Protein AF-A0A351A250-F1 (afdb_monomer_lite)

Structure (mmCIF, N/CA/C/O backbone):
data_AF-A0A351A250-F1
#
_entry.id   AF-A0A351A250-F1
#
loop_
_atom_site.group_PDB
_atom_site.id
_atom_site.type_symbol
_atom_site.label_atom_id
_atom_site.label_alt_id
_atom_site.label_comp_id
_atom_site.label_asym_id
_atom_site.label_entity_id
_atom_site.label_seq_id
_atom_site.pdbx_PDB_ins_code
_atom_site.Cartn_x
_atom_site.Cartn_y
_atom_site.Cartn_z
_atom_site.occupancy
_atom_site.B_iso_or_equiv
_atom_site.auth_seq_id
_atom_site.auth_comp_id
_atom_site.auth_asym_id
_atom_site.auth_atom_id
_atom_site.pdbx_PDB_model_num
ATOM 1 N N . MET A 1 1 ? -17.189 -8.716 3.080 1.00 86.19 1 MET A N 1
ATOM 2 C CA . MET A 1 1 ? -15.745 -8.607 3.403 1.00 86.19 1 MET A CA 1
ATOM 3 C C . MET A 1 1 ? -15.390 -7.135 3.607 1.00 86.19 1 MET A C 1
ATOM 5 O O . MET A 1 1 ? -15.999 -6.296 2.953 1.00 86.19 1 MET A O 1
ATOM 9 N N . THR A 1 2 ? -14.465 -6.806 4.513 1.00 97.00 2 THR A N 1
ATOM 10 C CA . THR A 1 2 ? -13.970 -5.431 4.743 1.00 97.00 2 THR A CA 1
ATOM 11 C C . THR A 1 2 ? -12.472 -5.346 4.463 1.00 97.00 2 THR A C 1
ATOM 13 O O . THR A 1 2 ? -11.786 -6.361 4.388 1.00 97.00 2 THR A O 1
ATOM 16 N N . CYS A 1 3 ? -11.946 -4.130 4.306 1.00 98.12 3 CYS A N 1
ATOM 17 C CA . CYS A 1 3 ? -10.542 -3.928 3.947 1.00 98.12 3 CYS A CA 1
ATOM 18 C C . CYS A 1 3 ? -9.577 -4.373 5.049 1.00 98.12 3 CYS A C 1
ATOM 20 O O . CYS A 1 3 ? -8.463 -4.809 4.744 1.00 98.12 3 CYS A O 1
ATOM 22 N N . GLY A 1 4 ? -9.949 -4.180 6.317 1.00 98.00 4 GLY A N 1
ATOM 23 C CA . GLY A 1 4 ? -9.190 -4.639 7.483 1.00 98.00 4 GLY A CA 1
ATOM 24 C C . GLY A 1 4 ? -7.796 -4.022 7.669 1.00 98.00 4 GLY A C 1
ATOM 25 O O . GLY A 1 4 ? -7.129 -4.328 8.649 1.00 98.00 4 GLY A O 1
ATOM 26 N N . ALA A 1 5 ? -7.324 -3.156 6.764 1.00 98.00 5 ALA A N 1
ATOM 27 C CA . ALA A 1 5 ? -6.035 -2.480 6.904 1.00 98.00 5 ALA A CA 1
ATOM 28 C C . ALA A 1 5 ? -6.048 -1.547 8.122 1.00 98.00 5 ALA A C 1
ATOM 30 O O . ALA A 1 5 ? -7.062 -0.906 8.398 1.00 98.00 5 ALA A O 1
ATOM 31 N N . ARG A 1 6 ? -4.927 -1.452 8.843 1.00 98.12 6 ARG A N 1
ATOM 32 C CA . ARG A 1 6 ? -4.797 -0.535 9.980 1.00 98.12 6 ARG A CA 1
ATOM 33 C C . ARG A 1 6 ? -4.872 0.909 9.486 1.00 98.12 6 ARG A C 1
ATOM 35 O O . ARG A 1 6 ? -4.076 1.326 8.650 1.00 98.12 6 ARG A O 1
ATOM 42 N N . THR A 1 7 ? -5.823 1.664 10.017 1.00 97.75 7 THR A N 1
ATOM 43 C CA . THR A 1 7 ? -5.976 3.094 9.733 1.00 97.75 7 THR A CA 1
ATOM 44 C C . THR A 1 7 ? -4.981 3.928 10.545 1.00 97.75 7 THR A C 1
ATOM 46 O O . THR A 1 7 ? -4.335 3.430 11.470 1.00 97.75 7 THR A O 1
ATOM 49 N N . ARG A 1 8 ? -4.899 5.234 10.256 1.00 96.81 8 ARG A N 1
ATOM 50 C CA . ARG A 1 8 ? -4.113 6.188 11.064 1.00 96.81 8 ARG A CA 1
ATOM 51 C C . ARG A 1 8 ? -4.558 6.232 12.531 1.00 96.81 8 ARG A C 1
ATOM 53 O O . ARG A 1 8 ? -3.725 6.434 13.400 1.00 96.81 8 ARG A O 1
ATOM 60 N N . ALA A 1 9 ? -5.837 5.964 12.804 1.00 97.12 9 ALA A N 1
ATOM 61 C CA . ALA A 1 9 ? -6.390 5.875 14.156 1.00 97.12 9 ALA A CA 1
ATOM 62 C C . ALA A 1 9 ? -6.080 4.538 14.863 1.00 97.12 9 ALA A C 1
ATOM 64 O O . ALA A 1 9 ? -6.596 4.272 15.941 1.00 97.12 9 ALA A O 1
ATOM 65 N N . GLY A 1 10 ? -5.298 3.648 14.244 1.00 97.81 10 GLY A N 1
ATOM 66 C CA . GLY A 1 10 ? -4.954 2.341 14.808 1.00 97.81 10 GLY A CA 1
ATOM 67 C C . GLY A 1 10 ? -6.043 1.274 14.684 1.00 97.81 10 GLY A C 1
ATOM 68 O O . GLY A 1 10 ? -5.761 0.104 14.918 1.00 97.81 10 GLY A O 1
ATOM 69 N N . THR A 1 11 ? -7.251 1.634 14.255 1.00 97.88 11 THR A N 1
ATOM 70 C CA . THR A 1 11 ? -8.372 0.698 14.099 1.00 97.88 11 THR A CA 1
ATOM 71 C C . THR A 1 11 ? -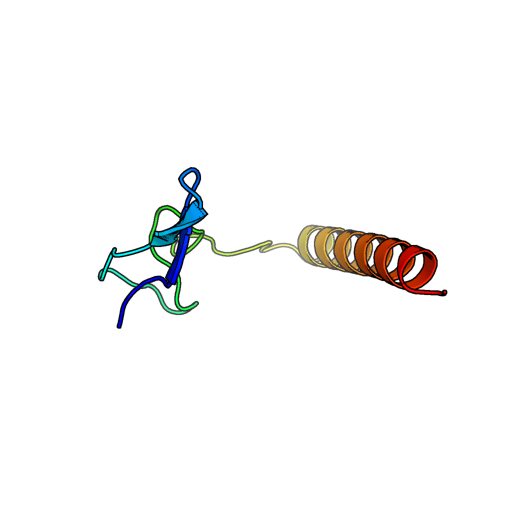8.411 0.061 12.702 1.00 97.88 11 THR A C 1
ATOM 73 O O . THR A 1 11 ? -7.884 0.650 11.749 1.00 97.88 11 THR A O 1
ATOM 76 N N . PRO A 1 12 ? -9.036 -1.121 12.533 1.00 98.44 12 PRO A N 1
ATOM 77 C CA . PRO A 1 12 ? -9.206 -1.749 11.223 1.00 98.44 12 PRO A CA 1
ATOM 78 C C . PRO A 1 12 ? -10.120 -0.949 10.284 1.00 98.44 12 PRO A C 1
ATOM 80 O O . PRO A 1 12 ? -11.162 -0.426 10.682 1.00 98.44 12 PRO A O 1
ATOM 83 N N . CYS A 1 13 ? -9.759 -0.893 9.003 1.00 98.50 13 CYS A N 1
ATOM 84 C CA . CYS A 1 13 ? -10.541 -0.220 7.974 1.00 98.50 13 CYS A CA 1
ATOM 85 C C . CYS A 1 13 ? -11.875 -0.938 7.719 1.00 98.50 13 CYS A C 1
ATOM 87 O O . CYS A 1 13 ? -11.901 -2.121 7.373 1.00 98.50 13 CYS A O 1
ATOM 89 N N . LYS A 1 14 ? -12.976 -0.183 7.818 1.00 98.00 14 LYS A N 1
ATOM 90 C CA . LYS A 1 14 ? -14.357 -0.679 7.693 1.00 98.00 14 LYS A CA 1
ATOM 91 C C . LYS A 1 14 ? -14.936 -0.612 6.270 1.00 98.00 14 LYS A C 1
ATOM 93 O O . LYS A 1 14 ? -16.051 -1.066 6.058 1.00 98.00 14 LYS A O 1
ATOM 98 N N . LEU A 1 15 ? -14.204 -0.054 5.297 1.00 98.00 15 LEU A N 1
ATOM 99 C CA . LEU A 1 15 ? -14.653 0.020 3.898 1.00 98.00 15 LEU A CA 1
ATOM 100 C C . LEU A 1 15 ? -14.929 -1.381 3.337 1.00 98.00 15 LEU A C 1
ATOM 102 O O . LEU A 1 15 ? -14.109 -2.285 3.509 1.00 98.00 15 LEU A O 1
ATOM 106 N N . THR A 1 16 ? -16.057 -1.520 2.642 1.00 98.06 16 THR A N 1
ATOM 107 C CA . THR A 1 16 ? -16.553 -2.772 2.041 1.00 98.06 16 THR A CA 1
ATOM 108 C C . THR A 1 16 ? -16.342 -2.846 0.530 1.00 98.06 16 THR A C 1
ATOM 110 O O . THR A 1 16 ? -16.437 -3.925 -0.044 1.00 98.06 16 THR A O 1
ATOM 113 N N . VAL A 1 17 ? -16.014 -1.724 -0.122 1.00 97.81 17 VAL A N 1
ATOM 114 C CA . VAL A 1 17 ? -15.605 -1.701 -1.534 1.00 97.81 17 VAL A CA 1
ATOM 115 C C . VAL A 1 17 ? -14.152 -2.166 -1.625 1.00 97.81 17 VAL A C 1
ATOM 117 O O . VAL A 1 17 ? -13.223 -1.398 -1.339 1.00 97.81 17 VAL A O 1
ATOM 120 N N . ILE A 1 18 ? -13.976 -3.441 -1.971 1.00 97.50 18 ILE A N 1
ATOM 121 C CA . ILE A 1 18 ? -12.697 -4.156 -2.003 1.00 97.50 18 ILE A CA 1
ATOM 122 C C . ILE A 1 18 ? -12.345 -4.545 -3.437 1.00 97.50 18 ILE A C 1
ATOM 124 O O . ILE A 1 18 ? -13.212 -4.959 -4.199 1.00 97.50 18 ILE A O 1
ATOM 128 N N . TYR A 1 19 ? -11.067 -4.411 -3.786 1.00 96.44 19 TYR A N 1
ATOM 129 C CA . TYR A 1 19 ? -10.523 -4.774 -5.095 1.00 96.44 19 TYR A CA 1
ATOM 130 C C . TYR A 1 19 ? -9.829 -6.143 -5.034 1.00 96.44 19 TYR A C 1
ATOM 132 O O . TYR A 1 19 ? -9.673 -6.713 -3.956 1.00 96.44 19 TYR A O 1
ATOM 140 N N . GLY A 1 20 ? -9.380 -6.674 -6.177 1.00 94.88 20 GLY A N 1
ATOM 141 C CA . GLY A 1 20 ? -8.854 -8.046 -6.292 1.00 94.88 20 GLY A CA 1
ATOM 142 C C . GLY A 1 20 ? -7.694 -8.405 -5.349 1.00 94.88 20 GLY A C 1
ATOM 143 O O . GLY A 1 20 ? -7.485 -9.575 -5.059 1.00 94.88 20 GLY A O 1
ATOM 144 N N . ASN A 1 21 ? -6.974 -7.415 -4.810 1.00 93.75 21 ASN A N 1
ATOM 145 C CA . ASN A 1 21 ? -5.910 -7.615 -3.818 1.00 93.75 21 ASN A CA 1
ATOM 146 C C . ASN A 1 21 ? -6.393 -7.604 -2.349 1.00 93.75 21 ASN A C 1
ATOM 148 O O . ASN A 1 21 ? -5.575 -7.560 -1.428 1.00 93.75 21 ASN A O 1
ATOM 152 N N . GLY A 1 22 ? -7.707 -7.578 -2.108 1.00 95.94 22 GLY A N 1
ATOM 153 C CA . GLY A 1 22 ? -8.295 -7.585 -0.766 1.00 95.94 22 GLY A CA 1
ATOM 154 C C . GLY A 1 22 ? -8.272 -6.233 -0.042 1.00 95.94 22 GLY A C 1
ATOM 155 O O 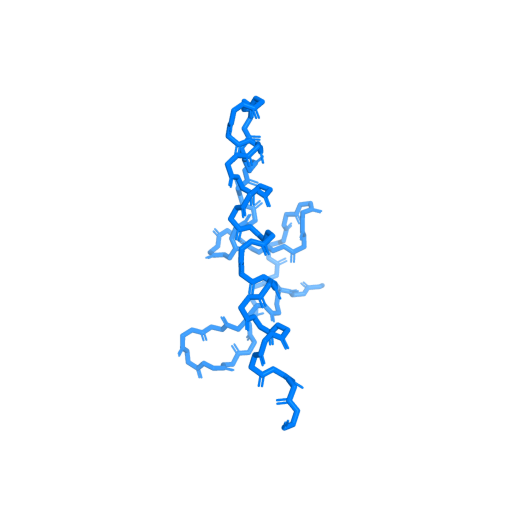. GLY A 1 22 ? -8.662 -6.151 1.125 1.00 95.94 22 GLY A O 1
ATOM 156 N N . ARG A 1 23 ? -7.837 -5.145 -0.694 1.00 97.81 23 ARG A N 1
A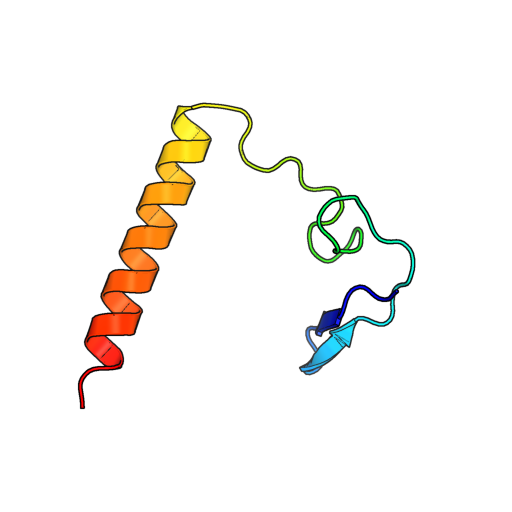TOM 157 C CA . ARG A 1 23 ? -7.782 -3.799 -0.099 1.00 97.81 23 ARG A CA 1
ATOM 158 C C . ARG A 1 23 ? -8.758 -2.828 -0.758 1.00 97.81 23 ARG A C 1
ATOM 160 O O . ARG A 1 23 ? -9.177 -3.010 -1.896 1.00 97.81 23 ARG A O 1
ATOM 167 N N . CYS A 1 24 ? -9.135 -1.777 -0.028 1.00 97.94 24 CYS A N 1
ATOM 168 C CA . CYS A 1 24 ? -9.963 -0.690 -0.557 1.00 97.94 24 CYS A CA 1
ATOM 169 C C . CYS A 1 24 ? -9.111 0.367 -1.272 1.00 97.94 24 CYS A C 1
ATOM 171 O O . CYS A 1 24 ? -7.885 0.383 -1.143 1.00 97.94 24 CYS A O 1
ATOM 173 N N . LYS A 1 25 ? -9.763 1.320 -1.952 1.00 97.56 25 LYS A N 1
ATOM 174 C CA . LYS A 1 25 ? -9.091 2.409 -2.689 1.00 97.56 25 LYS A CA 1
ATOM 175 C C . LYS A 1 25 ? -8.061 3.194 -1.862 1.00 97.56 25 LYS A C 1
ATOM 177 O O . LYS A 1 25 ? -7.053 3.622 -2.402 1.00 97.56 25 LYS A O 1
ATOM 182 N N . LEU A 1 26 ? -8.294 3.342 -0.555 1.00 96.88 26 LEU A N 1
ATOM 183 C CA . LEU A 1 26 ? -7.421 4.098 0.353 1.00 96.88 26 LEU A CA 1
ATOM 184 C C . LEU A 1 26 ? -6.206 3.301 0.841 1.00 96.88 26 LEU A C 1
ATOM 186 O O . LEU A 1 26 ? -5.239 3.887 1.313 1.00 96.88 26 LEU A O 1
ATOM 190 N N . HIS A 1 27 ? -6.249 1.974 0.740 1.00 97.81 27 HIS A N 1
ATOM 191 C CA . HI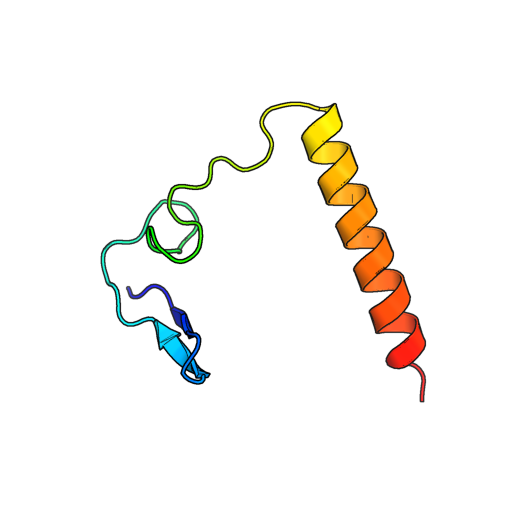S A 1 27 ? -5.206 1.077 1.242 1.00 97.81 27 HIS A CA 1
ATOM 192 C C . HIS A 1 27 ? -4.583 0.244 0.116 1.00 97.81 27 HIS A C 1
ATOM 194 O O . HIS A 1 27 ? -4.182 -0.897 0.329 1.00 97.81 27 HIS A O 1
ATOM 200 N N . GLY A 1 28 ? -4.513 0.817 -1.089 1.00 97.00 28 GLY A N 1
ATOM 201 C CA . GLY A 1 28 ? -3.830 0.210 -2.233 1.00 97.00 28 GLY A CA 1
ATOM 202 C C . GLY A 1 28 ? -4.695 -0.710 -3.091 1.00 97.00 28 GLY A C 1
ATOM 203 O O . GLY A 1 28 ? -4.160 -1.368 -3.973 1.00 97.00 28 GLY A O 1
ATOM 204 N N . GLY A 1 29 ? -6.014 -0.743 -2.894 1.00 97.69 29 GLY A N 1
ATOM 205 C CA . GLY A 1 29 ? -6.937 -1.537 -3.715 1.00 97.69 29 GLY A CA 1
ATOM 206 C C . GLY A 1 29 ? -6.860 -1.227 -5.212 1.00 97.69 29 GLY A C 1
ATOM 207 O O . GLY A 1 29 ? -6.929 -2.130 -6.033 1.00 97.69 29 GLY A O 1
ATOM 208 N N . LEU A 1 30 ? -6.633 0.043 -5.552 1.00 96.50 30 LEU A N 1
ATOM 209 C CA . LEU A 1 30 ? -6.448 0.512 -6.931 1.00 96.50 30 LEU A CA 1
ATOM 210 C C . LEU A 1 30 ? -4.992 0.435 -7.418 1.00 96.50 30 LEU A C 1
ATOM 212 O O . LEU A 1 30 ? -4.707 0.812 -8.550 1.00 96.50 30 LEU A O 1
ATOM 216 N N . SER A 1 31 ? -4.052 0.006 -6.571 1.00 94.81 31 SER A N 1
ATOM 217 C CA . SER A 1 31 ? -2.647 -0.073 -6.962 1.00 94.81 31 SER A CA 1
ATOM 218 C C . SER A 1 31 ? -2.430 -1.247 -7.909 1.00 94.81 31 SER A C 1
ATOM 220 O O . SER A 1 31 ? -2.727 -2.390 -7.567 1.00 94.81 31 SER A O 1
ATOM 222 N N . THR A 1 32 ? -1.841 -0.973 -9.069 1.00 94.00 32 THR A N 1
ATOM 223 C CA . THR A 1 32 ? -1.391 -1.994 -10.027 1.00 94.00 32 THR A CA 1
ATOM 224 C C . THR A 1 32 ? -0.042 -2.605 -9.644 1.00 94.00 32 THR A C 1
ATOM 226 O O . THR A 1 32 ? 0.423 -3.539 -10.293 1.00 94.00 32 THR A O 1
ATOM 229 N N . GLY A 1 33 ? 0.620 -2.060 -8.617 1.00 92.81 33 GLY A N 1
ATOM 230 C CA . GLY A 1 33 ? 2.021 -2.355 -8.335 1.00 92.81 33 GLY A CA 1
ATOM 231 C C . GLY A 1 33 ? 2.964 -1.880 -9.455 1.00 92.81 33 GLY A C 1
ATOM 232 O O . GLY A 1 33 ? 2.539 -1.193 -10.390 1.00 92.81 33 GLY A O 1
ATOM 233 N N . PRO A 1 34 ? 4.264 -2.211 -9.362 1.00 96.19 34 PRO A N 1
ATOM 234 C CA . PRO A 1 34 ? 5.224 -1.910 -10.417 1.00 96.19 34 PRO A CA 1
ATOM 235 C C . PRO A 1 34 ? 4.929 -2.729 -11.681 1.00 96.19 34 PRO A C 1
ATOM 237 O O . PRO A 1 34 ? 4.885 -3.962 -11.654 1.00 96.19 34 PRO A O 1
ATOM 240 N N . THR A 1 35 ? 4.773 -2.039 -12.809 1.00 96.56 35 THR A N 1
ATOM 241 C CA . THR A 1 35 ? 4.481 -2.655 -14.113 1.00 96.56 35 THR A CA 1
ATOM 242 C C . THR A 1 35 ? 5.740 -2.988 -14.919 1.00 96.56 35 THR A C 1
ATOM 244 O O . THR A 1 35 ? 5.692 -3.865 -15.781 1.00 96.56 35 THR A O 1
ATOM 247 N N . SER A 1 36 ? 6.878 -2.357 -14.606 1.00 97.75 36 SER A N 1
ATOM 248 C CA . SER A 1 36 ? 8.174 -2.609 -15.247 1.00 97.75 36 SER A CA 1
ATOM 249 C C . SER A 1 36 ? 9.027 -3.622 -14.478 1.00 97.75 36 SER A C 1
ATOM 251 O O . SER A 1 36 ? 8.922 -3.762 -13.257 1.00 97.75 36 SER A O 1
ATOM 253 N N . ASN A 1 37 ? 9.925 -4.307 -15.191 1.00 98.19 37 ASN A N 1
ATOM 254 C CA . ASN A 1 37 ? 10.873 -5.247 -14.583 1.00 98.19 37 ASN A CA 1
ATOM 255 C C . ASN A 1 37 ? 11.818 -4.551 -13.598 1.00 98.19 37 ASN A C 1
ATOM 257 O O . ASN A 1 37 ? 12.028 -5.048 -12.494 1.00 98.19 37 ASN A O 1
ATOM 261 N N . GLU A 1 38 ? 12.311 -3.363 -13.950 1.00 98.25 38 GLU A N 1
ATOM 262 C CA . GLU A 1 38 ? 13.146 -2.559 -13.055 1.00 98.25 38 GLU A CA 1
ATOM 263 C C . GLU A 1 38 ? 12.390 -2.164 -11.774 1.00 98.25 38 GLU A C 1
ATOM 265 O O . GLU A 1 38 ? 12.924 -2.268 -10.669 1.00 98.25 38 GLU A O 1
ATOM 270 N N . GLY A 1 39 ? 11.117 -1.769 -11.899 1.00 97.88 39 GLY A N 1
ATOM 271 C CA . GLY A 1 39 ? 10.272 -1.424 -10.757 1.00 97.88 39 GLY A CA 1
ATOM 272 C C . GLY A 1 39 ? 10.038 -2.614 -9.827 1.00 97.88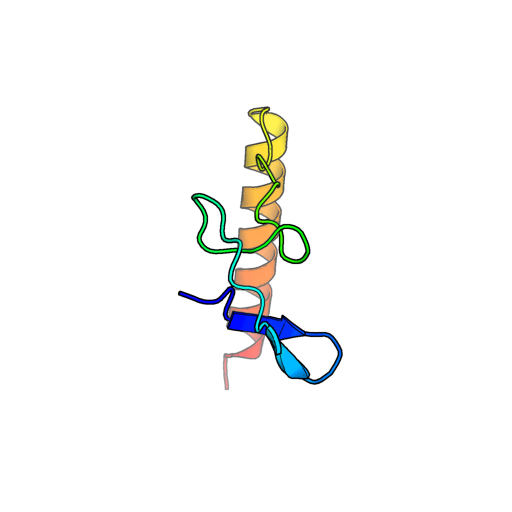 39 GLY A C 1
ATOM 273 O O . GLY A 1 39 ? 10.162 -2.480 -8.607 1.00 97.88 39 GLY A O 1
ATOM 274 N N . ARG A 1 40 ? 9.762 -3.797 -10.393 1.00 97.69 40 ARG A N 1
ATOM 275 C CA . ARG A 1 40 ? 9.626 -5.046 -9.623 1.00 97.69 40 ARG A CA 1
ATOM 276 C C . ARG A 1 40 ? 10.914 -5.373 -8.878 1.00 97.69 40 ARG A C 1
ATOM 278 O O . ARG A 1 40 ? 10.868 -5.678 -7.687 1.00 97.69 40 ARG A O 1
ATOM 285 N N . GLU A 1 41 ? 12.055 -5.246 -9.549 1.00 98.25 41 GLU A N 1
ATOM 286 C CA . GLU A 1 41 ? 13.362 -5.512 -8.954 1.00 98.25 41 GLU A CA 1
ATOM 287 C C . GLU A 1 41 ? 13.686 -4.536 -7.817 1.00 98.25 41 GLU A C 1
ATOM 289 O O . GLU A 1 41 ? 14.150 -4.946 -6.750 1.00 98.25 41 GLU A O 1
ATOM 294 N N . ARG A 1 42 ? 13.363 -3.250 -7.985 1.00 98.00 42 ARG A N 1
ATOM 295 C CA . ARG A 1 42 ? 13.509 -2.242 -6.928 1.00 98.00 42 ARG A CA 1
ATOM 296 C C . ARG A 1 42 ? 12.679 -2.599 -5.694 1.00 98.00 42 ARG A C 1
ATOM 298 O O . ARG A 1 42 ? 13.206 -2.581 -4.580 1.00 98.00 42 ARG A O 1
ATOM 305 N N . CYS A 1 43 ? 11.411 -2.974 -5.882 1.00 97.00 43 CYS A N 1
ATOM 306 C CA . CYS A 1 43 ? 10.548 -3.434 -4.792 1.00 97.00 43 CYS A CA 1
ATOM 307 C C . CYS A 1 43 ? 11.106 -4.693 -4.111 1.00 97.00 43 CYS A C 1
ATOM 309 O O . CYS A 1 43 ? 11.127 -4.762 -2.880 1.00 97.00 43 CYS A O 1
ATOM 311 N N . ARG A 1 44 ? 11.614 -5.658 -4.890 1.00 97.31 44 ARG A N 1
ATOM 312 C CA . ARG A 1 44 ? 12.224 -6.893 -4.377 1.00 97.31 44 ARG A CA 1
ATOM 313 C C . ARG A 1 44 ? 13.442 -6.598 -3.495 1.00 97.31 44 ARG A C 1
ATOM 315 O O . ARG A 1 44 ? 13.506 -7.088 -2.367 1.00 97.31 44 ARG A O 1
ATOM 322 N N . LYS A 1 45 ? 14.372 -5.760 -3.967 1.00 98.12 45 LYS A N 1
ATOM 323 C CA . LYS A 1 45 ? 15.560 -5.341 -3.199 1.00 98.12 45 LYS A CA 1
ATOM 324 C C . LYS A 1 45 ? 15.176 -4.596 -1.918 1.00 98.12 45 LYS A C 1
ATOM 326 O O . LYS A 1 45 ? 15.731 -4.874 -0.856 1.00 98.12 45 LYS A O 1
ATOM 331 N N . ALA A 1 46 ? 14.200 -3.688 -1.991 1.00 97.12 46 ALA A N 1
ATOM 332 C CA . ALA A 1 46 ? 13.713 -2.960 -0.820 1.00 97.12 46 ALA A CA 1
ATOM 333 C C . ALA A 1 46 ? 13.119 -3.905 0.241 1.00 97.12 46 ALA A C 1
ATOM 335 O O . ALA A 1 46 ? 13.425 -3.771 1.428 1.00 97.12 46 ALA A O 1
ATOM 336 N N . ALA A 1 47 ? 12.325 -4.896 -0.182 1.00 96.50 47 ALA A N 1
ATOM 337 C CA . ALA A 1 47 ? 11.782 -5.916 0.710 1.00 96.50 47 ALA A CA 1
ATOM 338 C C . ALA A 1 47 ? 12.895 -6.752 1.366 1.00 96.50 47 ALA A C 1
ATOM 340 O O . ALA A 1 47 ? 12.882 -6.923 2.584 1.00 96.50 47 ALA A O 1
ATOM 341 N N . GLN A 1 48 ? 13.888 -7.214 0.596 1.00 96.56 48 GLN A N 1
ATOM 342 C CA . GLN A 1 48 ? 15.042 -7.951 1.132 1.00 96.56 48 GLN A CA 1
ATOM 343 C C . GLN A 1 48 ? 15.805 -7.148 2.185 1.00 96.56 48 GLN A C 1
ATOM 345 O O . GLN A 1 48 ? 16.075 -7.668 3.267 1.00 96.56 48 GLN A O 1
ATOM 350 N N . LYS A 1 49 ? 16.096 -5.871 1.902 1.00 96.06 49 LYS A N 1
ATOM 351 C CA . LYS A 1 49 ? 16.780 -4.980 2.847 1.00 96.06 49 LYS A CA 1
ATOM 352 C C . LYS A 1 49 ? 15.990 -4.842 4.149 1.00 96.06 49 LYS A C 1
ATOM 354 O O . LYS A 1 49 ? 16.555 -5.030 5.221 1.00 96.06 49 LYS A O 1
ATOM 359 N N . ARG A 1 50 ? 14.677 -4.584 4.061 1.00 95.38 50 ARG A N 1
ATOM 360 C CA . ARG A 1 50 ? 13.796 -4.496 5.238 1.00 95.38 50 ARG A CA 1
ATOM 361 C C . ARG A 1 50 ? 13.855 -5.774 6.076 1.00 95.38 50 ARG A C 1
ATOM 363 O O . ARG A 1 50 ? 14.011 -5.687 7.289 1.00 95.38 50 ARG A O 1
ATOM 370 N N . TRP A 1 51 ? 13.738 -6.944 5.450 1.00 93.81 51 TRP A N 1
ATOM 371 C CA . TRP A 1 51 ? 13.768 -8.222 6.165 1.00 93.81 51 TRP A CA 1
ATOM 372 C C . TRP A 1 51 ? 15.135 -8.541 6.767 1.00 93.81 51 TRP A C 1
ATOM 374 O O . TRP A 1 51 ? 15.185 -9.114 7.850 1.00 93.81 51 TRP A O 1
ATOM 384 N N . ALA A 1 52 ? 16.238 -8.158 6.121 1.00 94.50 52 ALA A N 1
ATOM 385 C CA . ALA A 1 52 ? 17.568 -8.278 6.714 1.00 94.50 52 ALA A CA 1
ATOM 386 C C . ALA A 1 52 ? 17.678 -7.455 8.009 1.00 94.50 52 ALA A C 1
ATOM 388 O O . ALA A 1 52 ? 18.113 -7.987 9.027 1.00 94.50 52 ALA A O 1
ATOM 389 N N . THR A 1 53 ? 17.199 -6.206 7.997 1.00 93.19 53 THR A N 1
ATOM 390 C CA . THR A 1 53 ? 17.160 -5.339 9.186 1.00 93.19 53 THR A CA 1
ATOM 391 C C . THR A 1 53 ? 16.265 -5.910 10.286 1.00 93.19 53 THR A C 1
ATOM 393 O O . THR A 1 53 ? 16.700 -6.021 11.426 1.00 93.19 53 THR A O 1
ATOM 396 N N . VAL A 1 54 ? 15.038 -6.332 9.954 1.00 92.50 54 VAL A N 1
ATOM 397 C CA . VAL A 1 54 ? 14.121 -6.951 10.931 1.00 92.50 54 VAL A CA 1
ATOM 398 C C . VAL A 1 54 ? 14.746 -8.195 11.562 1.00 92.50 54 VAL A C 1
ATOM 400 O O . VAL A 1 54 ? 14.683 -8.335 12.775 1.00 92.50 54 VAL A O 1
ATOM 403 N N . LYS A 1 55 ? 15.383 -9.069 10.770 1.00 90.25 55 LYS A N 1
ATOM 404 C CA . LYS A 1 55 ? 16.075 -10.257 11.294 1.00 90.25 55 LYS A CA 1
ATOM 405 C C . LYS A 1 55 ? 17.218 -9.892 12.236 1.00 90.25 55 LYS A C 1
ATOM 407 O O . LYS A 1 55 ? 17.322 -10.498 13.289 1.00 90.25 55 LYS A O 1
ATOM 412 N N . ALA A 1 56 ? 18.035 -8.898 11.884 1.00 88.62 56 ALA A N 1
ATOM 413 C CA . ALA A 1 56 ? 19.129 -8.451 12.742 1.00 88.62 56 ALA A CA 1
ATOM 414 C C . ALA A 1 56 ? 18.611 -7.986 14.115 1.00 88.62 56 ALA A C 1
ATOM 416 O O . ALA A 1 56 ? 19.131 -8.427 15.132 1.00 88.62 56 ALA A O 1
ATOM 417 N N . HIS A 1 57 ? 17.539 -7.185 14.144 1.00 81.94 57 HIS A N 1
ATOM 418 C CA . HIS A 1 57 ? 16.914 -6.713 15.389 1.00 81.94 57 HIS A CA 1
ATOM 419 C C . HIS A 1 57 ? 16.093 -7.770 16.138 1.00 81.94 57 HIS A C 1
ATOM 421 O O . HIS A 1 57 ? 15.778 -7.570 17.304 1.00 81.94 57 HIS A O 1
ATOM 427 N N . ALA A 1 58 ? 15.689 -8.848 15.467 1.00 77.69 58 ALA A N 1
ATOM 428 C CA . ALA A 1 58 ? 14.964 -9.961 16.074 1.00 77.69 58 ALA A CA 1
ATOM 429 C C . ALA A 1 58 ? 15.902 -11.018 16.688 1.00 77.69 58 ALA A C 1
ATOM 431 O O . ALA A 1 58 ? 15.417 -11.996 17.253 1.00 77.69 58 ALA A O 1
ATOM 432 N N . THR A 1 59 ? 17.221 -10.837 16.563 1.00 55.59 59 THR A N 1
ATOM 433 C CA . THR A 1 59 ? 18.216 -11.613 17.314 1.00 55.59 59 THR A CA 1
ATOM 434 C C . THR A 1 59 ? 18.188 -11.127 18.768 1.00 55.59 59 THR A C 1
ATOM 436 O O . THR A 1 59 ? 18.256 -9.910 18.952 1.00 55.59 59 THR A O 1
ATOM 439 N N . PRO A 1 60 ? 18.025 -12.013 19.769 1.00 63.72 60 PRO A N 1
ATOM 440 C CA . PRO A 1 60 ? 18.072 -11.620 21.177 1.00 63.72 60 PRO A CA 1
ATOM 441 C C . PRO A 1 60 ? 19.416 -10.994 21.565 1.00 63.72 60 PRO A C 1
ATOM 443 O O . PRO A 1 60 ? 20.447 -11.382 20.964 1.00 63.72 60 PRO A O 1
#

Foldseek 3Di:
DFLQDQDPVRGGGGDPCAAPVSHDPVGCRVPPQDPDPVSVVVVVVVVVVVVVVVVVVPPD

Sequence (60 aa):
MTCGARTRAGTPCKLTVIYGNGRCKLHGGLSTGPTSNEGRERCRKAAQKRWATVKAHATP

Radius of gyration: 15.16 Å; chains: 1; bounding box: 36×18×36 Å

pLDDT: mean 94.59, std 7.57, range [55.59, 98.5]

Secondary structure (DSSP, 8-state):
----PBPTTSSBP------TTS--GGGTTT-----SHHHHHHHHHHHHHHHHHHHHHT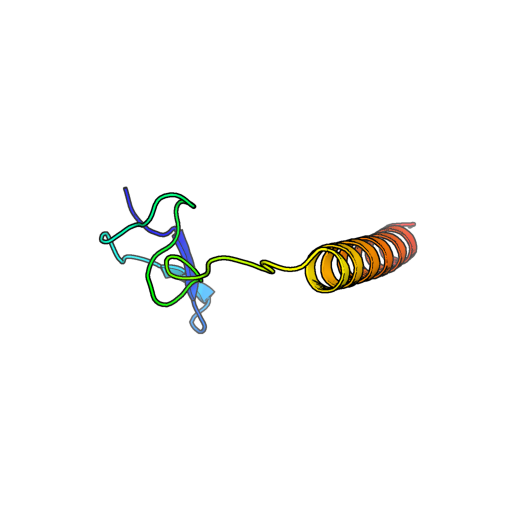--